Protein 5HUB (pdb70)

Structure (mmCIF, N/CA/C/O backbone):
data_5HUB
#
_entry.id   5HUB
#
_cell.length_a   82.858
_cell.length_b   24.627
_cell.length_c   38.546
_cell.angle_alpha   90.00
_cell.angle_beta   99.43
_cell.angle_gamma   90.00
#
_symmetry.space_group_name_H-M   'C 1 2 1'
#
loop_
_entity.id
_entity.type
_entity.pdbx_description
1 polymer 'Chorismate mutase'
2 non-polymer 'FORMIC ACID'
3 water water
#
loop_
_atom_site.group_PDB
_atom_site.id
_atom_site.type_symbol
_atom_site.label_atom_id
_atom_site.label_alt_id
_atom_site.label_comp_id
_atom_site.label_asym_id
_atom_site.label_entity_id
_atom_site.label_seq_id
_atom_site.pdbx_PDB_ins_code
_atom_site.Cartn_x
_atom_site.Cartn_y
_atom_site.Cartn_z
_atom_site.occupancy
_atom_site.B_iso_or_equiv
_atom_site.auth_seq_id
_atom_site.auth_comp_id
_atom_site.auth_asym_id
_atom_site.auth_atom_id
_atom_site.pdbx_PDB_model_num
ATOM 1 N N . PRO A 1 8 ? 53.285 16.166 79.069 1.00 31.99 8 PRO A N 1
ATOM 2 C CA . PRO A 1 8 ? 53.605 15.544 77.779 1.00 32.46 8 PRO A CA 1
ATOM 3 C C . PRO A 1 8 ? 53.305 16.450 76.592 1.00 29.89 8 PRO A C 1
ATOM 4 O O . PRO A 1 8 ? 52.528 17.400 76.703 1.00 31.29 8 PRO A O 1
ATOM 8 N N . LEU A 1 9 ? 53.906 16.150 75.450 1.00 25.00 9 LEU A N 1
ATOM 9 C CA . LEU A 1 9 ? 53.769 17.012 74.308 1.00 20.29 9 LEU A CA 1
ATOM 10 C C . LEU A 1 9 ? 52.375 17.001 73.729 1.00 17.93 9 LEU A C 1
ATOM 11 O O . LEU A 1 9 ? 51.707 15.954 73.630 1.00 21.66 9 LEU A O 1
ATOM 16 N N . SER A 1 10 ? 51.921 18.187 73.385 1.00 18.33 10 SER A N 1
ATOM 17 C CA . SER A 1 10 ? 50.653 18.342 72.694 1.00 17.33 10 SER A CA 1
ATOM 18 C C . SER A 1 10 ? 50.796 17.910 71.235 1.00 16.16 10 SER A C 1
ATOM 19 O O . SER A 1 10 ? 51.887 17.839 70.693 1.00 16.67 10 SER A O 1
ATOM 22 N N . ASP A 1 11 ? 49.675 17.631 70.588 1.00 16.05 11 ASP A N 1
ATOM 23 C CA . ASP A 1 11 ? 49.678 17.315 69.141 1.00 15.80 11 ASP A CA 1
ATOM 24 C C . ASP A 1 11 ? 50.303 18.447 68.361 1.00 15.37 11 ASP A C 1
ATOM 25 O O . ASP A 1 11 ? 51.065 18.205 67.409 1.00 16.45 11 ASP A O 1
ATOM 30 N N . ALA A 1 12 ? 50.091 19.684 68.761 1.00 15.50 12 ALA A N 1
ATOM 31 C CA . ALA A 1 12 ? 50.711 20.824 68.087 1.00 15.74 12 ALA A CA 1
ATOM 32 C C . ALA A 1 12 ? 52.243 20.793 68.225 1.00 15.86 12 ALA A C 1
ATOM 33 O O . ALA A 1 12 ? 52.977 21.141 67.277 1.00 18.30 12 ALA A O 1
ATOM 35 N N . GLU A 1 13 ? 52.742 20.505 69.417 1.00 15.86 13 GLU A N 1
ATOM 36 C CA . GLU A 1 13 ? 54.218 20.414 69.620 1.00 17.53 13 GLU A CA 1
ATOM 37 C C . GLU A 1 13 ? 54.780 19.249 68.781 1.00 15.75 13 GLU A C 1
ATOM 38 O O . GLU A 1 13 ? 55.825 19.371 68.141 1.00 18.22 13 GLU A O 1
ATOM 44 N N . ILE A 1 14 ? 54.080 18.127 68.762 1.00 15.72 14 ILE A N 1
ATOM 45 C CA . ILE A 1 14 ? 54.552 16.979 67.936 1.00 15.04 14 ILE A CA 1
ATOM 46 C C . ILE A 1 14 ? 54.560 17.339 66.471 1.00 15.79 14 ILE A C 1
ATOM 47 O O . ILE A 1 14 ? 55.556 17.001 65.767 1.00 16.68 14 ILE A O 1
ATOM 52 N N . GLN A 1 15 ? 53.572 18.062 65.990 1.00 15.62 15 GLN A N 1
ATOM 53 C CA A GLN A 1 15 ? 53.453 18.630 64.663 0.50 13.92 15 GLN A CA 1
ATOM 54 C CA B GLN A 1 15 ? 53.569 18.348 64.585 0.50 14.27 15 GLN A CA 1
ATOM 55 C C . GLN A 1 15 ? 54.711 19.360 64.247 1.00 15.37 15 GLN A C 1
ATOM 56 O O . GLN A 1 15 ? 55.331 19.206 63.117 1.00 16.84 15 GLN A O 1
ATOM 67 N N . LYS A 1 16 ? 55.062 20.290 65.106 1.00 16.61 16 LYS A N 1
ATOM 68 C CA . LYS A 1 16 ? 56.189 21.174 64.825 1.00 17.01 16 LYS A CA 1
ATOM 69 C C . LYS A 1 16 ? 57.463 20.349 64.760 1.00 16.40 16 LYS A C 1
ATOM 70 O O . LYS A 1 16 ? 58.321 20.583 63.869 1.00 16.92 16 LYS A O 1
ATOM 76 N N . TYR A 1 17 ? 57.633 19.399 65.671 1.00 15.37 17 TYR A N 1
ATOM 77 C CA . TYR A 1 17 ? 58.806 18.518 65.643 1.00 15.30 17 TYR A CA 1
ATOM 78 C C . TYR A 1 17 ? 58.799 17.636 64.396 1.00 13.67 17 TYR A C 1
ATOM 79 O O . TYR A 1 17 ? 59.937 17.388 63.834 1.00 14.75 17 TYR A O 1
ATOM 88 N N . ARG A 1 18 ? 57.688 17.114 63.908 1.00 14.45 18 ARG A N 1
ATOM 89 C CA . ARG A 1 18 ? 57.691 16.314 62.699 1.00 14.04 18 ARG A CA 1
ATOM 90 C C . ARG A 1 18 ? 58.093 17.145 61.510 1.00 13.97 18 ARG A C 1
ATOM 91 O O . ARG A 1 18 ? 58.836 16.652 60.625 1.00 15.69 18 ARG A O 1
ATOM 99 N N A GLU A 1 19 ? 57.674 18.400 61.482 0.70 14.44 19 GLU A N 1
ATOM 100 N N B GLU A 1 19 ? 57.689 18.394 61.431 0.30 14.08 19 GLU A N 1
ATOM 101 C CA A GLU A 1 19 ? 58.082 19.363 60.456 0.70 14.26 19 GLU A CA 1
ATOM 102 C CA B GLU A 1 19 ? 58.127 19.169 60.283 0.30 13.38 19 GLU A CA 1
ATOM 103 C C A GLU A 1 19 ? 59.610 19.554 60.472 0.70 15.22 19 GLU A C 1
ATOM 104 C C B GLU A 1 19 ? 59.624 19.484 60.387 0.30 14.70 19 GLU A C 1
ATOM 105 O O A GLU A 1 19 ? 60.261 19.610 59.427 0.70 15.93 19 GLU A O 1
ATOM 106 O O B GLU A 1 19 ? 60.302 19.609 59.375 0.30 15.98 19 GLU A O 1
ATOM 117 N N A GLU A 1 20 ? 60.128 19.730 61.652 0.70 14.53 20 GLU A N 1
ATOM 118 N N B GLU A 1 20 ? 60.117 19.644 61.597 0.30 14.32 20 GLU A N 1
ATOM 119 C CA A GLU A 1 20 ? 61.597 19.876 61.769 0.70 14.19 20 GLU A CA 1
ATOM 120 C CA B GLU A 1 20 ? 61.563 19.851 61.761 0.30 13.79 20 GLU A CA 1
ATOM 121 C C A GLU A 1 20 ? 62.269 18.615 61.313 0.70 13.47 20 GLU A C 1
ATOM 122 C C B GLU A 1 20 ? 62.321 18.622 61.351 0.30 13.36 20 GLU A C 1
ATOM 123 O O A GLU A 1 20 ? 63.357 18.713 60.655 0.70 15.26 20 GLU A O 1
ATOM 124 O O B GLU A 1 20 ? 63.405 18.755 60.762 0.30 15.28 20 GLU A O 1
ATOM 135 N N . ILE A 1 21 ? 61.854 17.428 61.645 1.00 13.79 21 ILE A N 1
ATOM 136 C CA . ILE A 1 21 ? 62.481 16.195 61.130 1.00 14.10 21 ILE A CA 1
ATOM 137 C C . ILE A 1 21 ? 62.401 16.157 59.629 1.00 13.89 21 ILE A C 1
ATOM 138 O O . ILE A 1 21 ? 63.418 15.777 59.003 1.00 14.85 21 ILE A O 1
ATOM 143 N N A ASN A 1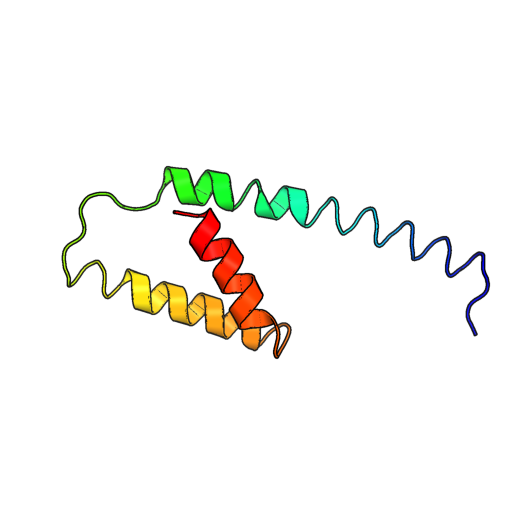 22 ? 61.299 16.549 58.983 0.70 13.57 22 ASN A N 1
ATOM 144 N N B ASN A 1 22 ? 61.315 16.575 59.019 0.30 13.72 22 ASN A N 1
ATOM 145 C CA A ASN A 1 22 ? 61.252 16.649 57.532 0.70 13.27 22 ASN A CA 1
ATOM 146 C CA B ASN A 1 22 ? 61.309 16.591 57.598 0.30 12.62 22 ASN A CA 1
ATOM 147 C C A ASN A 1 22 ? 62.411 17.521 56.987 0.70 13.83 22 ASN A C 1
ATOM 148 C C B ASN A 1 22 ? 62.399 17.506 56.993 0.30 13.37 22 ASN A C 1
ATOM 149 O O A ASN A 1 22 ? 63.069 17.169 56.001 0.70 14.85 22 ASN A O 1
ATOM 150 O O B ASN A 1 22 ? 63.057 17.159 56.013 0.30 15.2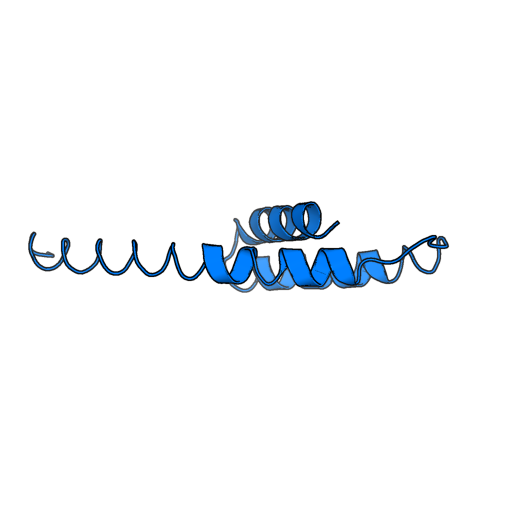2 22 ASN A O 1
ATOM 159 N N . ARG A 1 23 ? 62.562 18.659 57.588 1.00 13.62 23 ARG A N 1
ATOM 160 C CA A ARG A 1 23 ? 63.610 19.590 57.105 0.50 14.10 23 ARG A CA 1
ATOM 161 C CA B ARG A 1 23 ? 63.622 19.589 57.158 0.50 13.68 23 ARG A CA 1
ATOM 162 C C . ARG A 1 23 ? 64.999 19.013 57.404 1.00 13.97 23 ARG A C 1
ATOM 163 O O . ARG A 1 23 ? 65.941 19.203 56.590 1.00 15.99 23 ARG A O 1
ATOM 178 N N . LEU A 1 24 ? 65.209 18.338 58.498 1.00 13.66 24 LEU A N 1
ATOM 179 C CA . LEU A 1 24 ? 66.525 17.706 58.763 1.00 14.57 24 LEU A CA 1
ATOM 180 C C . LEU A 1 24 ? 66.760 16.612 57.794 1.00 13.91 24 LEU A C 1
ATOM 181 O O . LEU A 1 24 ? 67.976 16.444 57.381 1.00 15.05 24 LEU A O 1
ATOM 186 N N . ASP A 1 25 ? 65.787 15.833 57.375 1.00 13.97 25 ASP A N 1
ATOM 187 C CA . ASP A 1 25 ? 66.064 14.777 56.378 1.00 13.30 25 ASP A CA 1
ATOM 188 C C . ASP A 1 25 ? 66.432 15.402 55.073 1.00 14.31 25 ASP A C 1
ATOM 189 O O . ASP A 1 25 ? 67.367 14.901 54.390 1.00 14.49 25 ASP A O 1
ATOM 194 N N . ARG A 1 26 ? 65.886 16.520 54.702 1.00 14.41 26 ARG A N 1
ATOM 195 C CA . ARG A 1 26 ? 66.309 17.258 53.524 1.00 14.99 26 ARG A CA 1
ATOM 196 C C . ARG A 1 26 ? 67.780 17.695 53.650 1.00 15.68 26 ARG A C 1
ATOM 197 O O . ARG A 1 26 ? 68.545 17.591 52.675 1.00 17.99 26 ARG A O 1
ATOM 205 N N A GLU A 1 27 ? 68.133 18.247 54.789 0.70 14.51 27 GLU A N 1
ATOM 206 N N B GLU A 1 27 ? 68.133 18.248 54.805 0.30 14.54 27 GLU A N 1
ATOM 207 C CA A GLU A 1 27 ? 69.520 18.656 54.965 0.70 15.46 27 GLU A CA 1
ATOM 208 C CA B GLU A 1 27 ? 69.508 18.675 55.079 0.30 14.71 27 GLU A CA 1
ATOM 209 C C A GLU A 1 27 ? 70.440 17.474 54.960 0.70 13.99 27 GLU A C 1
ATOM 210 C C B GLU A 1 27 ? 70.464 17.497 54.977 0.30 13.70 27 GLU A C 1
ATOM 211 O O A GLU A 1 27 ? 71.588 17.585 54.425 0.70 16.25 27 GLU A O 1
ATOM 212 O O B GLU A 1 27 ? 71.560 17.621 54.375 0.30 16.22 27 GLU A O 1
ATOM 223 N N . ILE A 1 28 ? 70.138 16.371 55.579 1.00 13.33 28 ILE A N 1
ATOM 224 C CA . ILE A 1 28 ? 70.986 15.175 55.541 1.00 12.53 28 ILE A CA 1
ATOM 225 C C . ILE A 1 28 ? 71.113 14.703 54.136 1.00 13.62 28 ILE A C 1
ATOM 226 O O . ILE A 1 28 ? 72.303 14.471 53.687 1.00 14.76 28 ILE A O 1
ATOM 231 N N . LEU A 1 29 ? 70.046 14.574 53.363 1.00 13.24 29 LEU A N 1
ATOM 232 C CA . LEU A 1 29 ? 70.119 14.136 51.994 1.00 13.68 29 LEU A CA 1
ATOM 233 C C . LEU A 1 29 ? 70.956 15.107 51.136 1.00 14.91 29 LEU A C 1
ATOM 234 O O . LEU A 1 29 ? 71.802 14.641 50.314 1.00 16.01 29 LEU A O 1
ATOM 239 N N . ASP A 1 30 ? 70.784 16.390 51.316 1.00 14.77 30 ASP A N 1
ATOM 240 C CA . ASP A 1 30 ? 71.564 17.395 50.566 1.00 15.70 30 ASP A CA 1
ATOM 241 C C . ASP A 1 30 ? 73.070 17.180 50.837 1.00 15.82 30 ASP A C 1
ATOM 242 O O . ASP A 1 30 ? 73.900 17.260 49.898 1.00 16.61 30 ASP A O 1
ATOM 247 N N . ALA A 1 31 ? 73.448 17.062 52.074 1.00 14.49 31 ALA A N 1
ATOM 248 C CA . ALA A 1 31 ? 74.864 16.907 52.442 1.00 13.63 31 ALA A CA 1
ATOM 249 C C . ALA A 1 31 ? 75.358 15.566 51.962 1.00 13.53 31 ALA A C 1
ATOM 250 O O .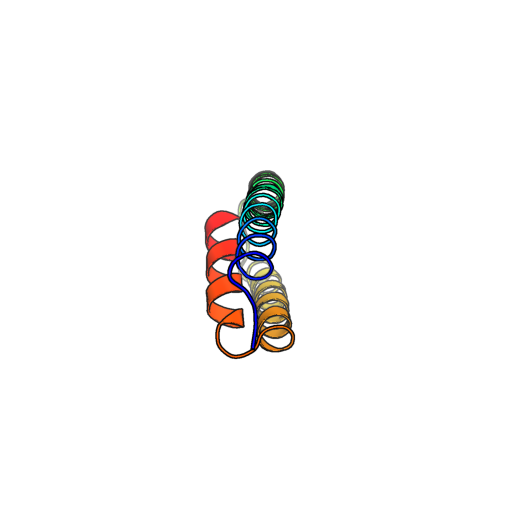 ALA A 1 31 ? 76.575 15.515 51.522 1.00 15.43 31 ALA A O 1
ATOM 252 N N . VAL A 1 32 ? 74.657 14.464 52.091 1.00 13.77 32 VAL A N 1
ATOM 253 C CA . VAL A 1 32 ? 75.082 13.217 51.530 1.00 13.48 32 VAL A CA 1
ATOM 254 C C . VAL A 1 32 ? 75.275 13.264 50.022 1.00 15.29 32 VAL A C 1
ATOM 255 O O . VAL A 1 32 ? 76.327 12.756 49.510 1.00 15.94 32 VAL A O 1
ATOM 259 N N . LYS A 1 33 ? 74.412 13.932 49.286 1.00 15.28 33 LYS A N 1
ATOM 260 C CA . LYS A 1 33 ? 74.579 14.068 47.858 1.00 15.02 33 LYS A CA 1
ATOM 261 C C . LYS A 1 33 ? 75.882 14.873 47.549 1.00 15.91 33 LYS A C 1
ATOM 262 O O . LYS A 1 33 ? 76.659 14.498 46.637 1.00 18.44 33 LYS A O 1
ATOM 268 N N A ARG A 1 34 ? 76.064 15.984 48.239 0.50 15.77 34 ARG A N 1
ATOM 269 N N B ARG A 1 34 ? 76.054 16.001 48.223 0.50 15.83 34 ARG A N 1
ATOM 270 C CA A ARG A 1 34 ? 77.258 16.822 48.011 0.50 1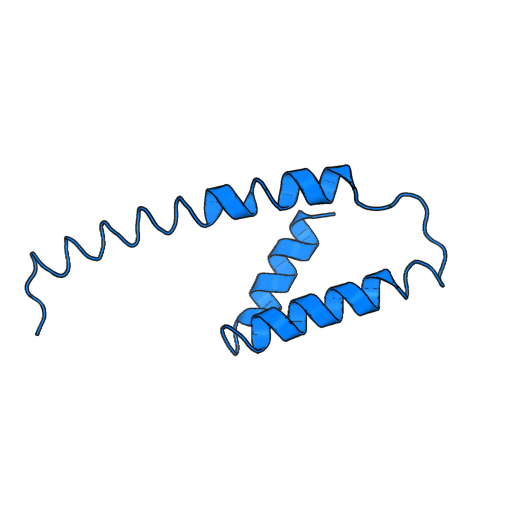5.53 34 ARG A CA 1
ATOM 271 C CA B ARG A 1 34 ? 77.255 16.844 48.023 0.50 15.55 34 ARG A CA 1
ATOM 272 C C A ARG A 1 34 ? 78.511 16.027 48.338 0.50 14.99 34 ARG A C 1
ATOM 273 C C B ARG A 1 34 ? 78.513 16.042 48.347 0.50 15.00 34 ARG A C 1
ATOM 274 O O A ARG A 1 34 ? 79.504 16.055 47.536 0.50 16.33 34 ARG A O 1
ATOM 275 O O B ARG A 1 34 ? 79.504 16.064 47.539 0.50 16.33 34 ARG A O 1
ATOM 290 N N . ARG A 1 35 ? 78.573 15.349 49.457 1.00 13.83 35 ARG A N 1
ATOM 291 C CA . ARG A 1 35 ? 79.745 14.519 49.861 1.00 13.58 35 ARG A CA 1
ATOM 292 C C . ARG A 1 35 ? 80.013 13.480 48.825 1.00 14.01 35 ARG A C 1
ATOM 293 O O . ARG A 1 35 ? 81.228 13.301 48.463 1.00 17.51 35 ARG A O 1
ATOM 301 N N . THR A 1 36 ? 79.003 12.837 48.275 1.00 15.54 36 THR A N 1
ATOM 302 C CA . THR A 1 36 ? 79.204 11.724 47.374 1.00 15.63 36 THR A CA 1
ATOM 303 C C . THR A 1 36 ? 79.698 12.253 46.042 1.00 16.39 36 THR A C 1
ATOM 304 O O . THR A 1 36 ? 80.642 11.702 45.491 1.00 18.23 36 THR A O 1
ATOM 308 N N . LYS A 1 37 ? 79.200 13.373 45.567 1.00 16.66 37 LYS A N 1
ATOM 309 C CA . LYS A 1 37 ? 79.656 13.985 44.329 1.00 17.83 37 LYS A CA 1
ATOM 310 C C . LYS A 1 37 ? 81.162 14.337 44.453 1.00 17.68 37 LYS A C 1
ATOM 311 O O . LYS A 1 37 ? 81.945 14.075 43.534 1.00 20.41 37 LYS A O 1
ATOM 317 N N . ILE A 1 38 ? 81.547 14.965 45.546 1.00 16.10 38 ILE A N 1
ATOM 318 C CA . ILE A 1 38 ? 82.973 15.322 45.751 1.00 16.48 38 ILE A CA 1
ATOM 319 C C . ILE A 1 38 ? 83.789 14.058 45.832 1.00 16.83 38 ILE A C 1
ATOM 320 O O . ILE A 1 38 ? 84.884 13.981 45.184 1.00 19.31 38 ILE A O 1
ATOM 325 N N . SER A 1 39 ? 83.415 13.085 46.603 1.00 16.85 39 SER A N 1
ATOM 326 C CA . SER A 1 39 ? 84.151 11.874 46.735 1.00 18.52 39 SER A CA 1
ATOM 327 C C . SER A 1 39 ? 84.360 11.186 45.416 1.00 19.39 39 SER A C 1
ATOM 328 O O . SER A 1 39 ? 85.506 10.789 45.103 1.00 24.03 39 SER A O 1
ATOM 331 N N . GLN A 1 40 ? 83.321 11.098 44.601 1.00 22.14 40 GLN A N 1
ATOM 332 C CA . GLN A 1 40 ? 83.457 10.400 43.337 1.00 22.82 40 GLN A CA 1
ATOM 333 C C . GLN A 1 40 ? 84.389 11.158 42.398 1.00 25.98 40 GLN A C 1
ATOM 334 O O . GLN A 1 40 ? 85.055 10.562 41.561 1.00 39.41 40 GLN A O 1
ATOM 340 N N . THR A 1 41 ? 84.389 12.476 42.511 1.00 26.34 41 THR A N 1
ATOM 341 C CA . THR A 1 41 ? 85.256 13.278 41.675 1.00 28.67 41 THR A CA 1
ATOM 342 C C . THR A 1 41 ? 86.740 13.072 42.012 1.00 28.09 41 THR A C 1
ATOM 343 O O . THR A 1 41 ? 87.584 13.096 41.095 1.00 37.27 41 THR A O 1
ATOM 347 N N . ILE A 1 42 ? 87.069 12.829 43.275 1.00 25.96 42 ILE A N 1
ATOM 348 C CA . ILE A 1 42 ? 88.465 12.750 43.792 1.00 25.77 42 ILE A CA 1
ATOM 349 C C . ILE A 1 42 ? 89.111 11.352 44.035 1.00 29.39 42 ILE A C 1
ATOM 350 O O . ILE A 1 42 ? 90.324 11.225 44.274 1.00 39.35 42 ILE A O 1
ATOM 355 N N . GLY A 1 43 ? 88.271 10.317 44.037 1.00 37.90 43 GLY A N 1
ATOM 356 C CA . GLY A 1 43 ? 88.664 8.977 44.459 1.00 39.07 43 GLY A CA 1
ATOM 357 C C . GLY A 1 43 ? 89.724 8.479 43.523 1.00 43.69 43 GLY A C 1
ATOM 358 O O . GLY A 1 43 ? 89.537 8.557 42.296 1.00 47.90 43 GLY A O 1
ATOM 359 N N . LYS A 1 44 ? 90.829 7.990 44.099 1.00 44.74 44 LYS A N 1
ATOM 360 C CA . LYS A 1 44 ? 92.035 7.724 43.327 1.00 40.60 44 LYS A CA 1
ATOM 361 C C . LYS A 1 44 ? 91.902 6.544 42.368 1.00 42.57 44 LYS A C 1
ATOM 362 O O . LYS A 1 44 ? 91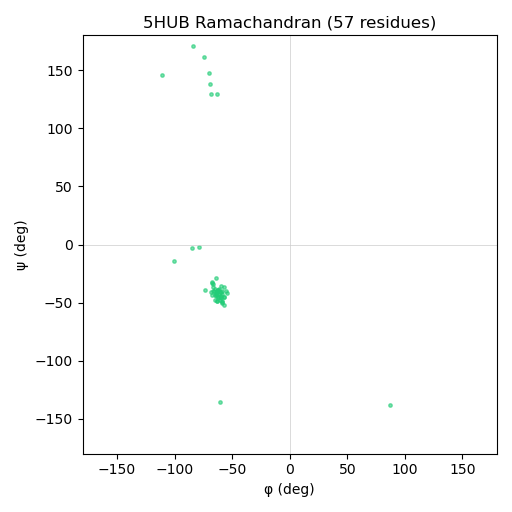.200 5.531 42.579 1.00 48.51 44 LYS A O 1
ATOM 368 N N . THR A 1 45 ? 92.640 6.788 41.310 1.00 44.24 45 THR A N 1
ATOM 369 C CA . THR A 1 45 ? 92.926 5.988 40.162 1.00 34.41 45 THR A CA 1
ATOM 370 C C . THR A 1 45 ? 93.632 4.656 40.528 1.00 31.13 45 THR A C 1
ATOM 371 O O . THR A 1 45 ? 93.234 3.982 41.468 1.00 37.61 45 THR A O 1
ATOM 375 N N . ARG A 1 46 ? 94.667 4.267 39.791 1.00 33.73 46 ARG A N 1
ATOM 376 C CA . ARG A 1 46 ? 95.301 3.011 40.050 1.00 27.97 46 ARG A CA 1
ATOM 377 C C . ARG A 1 46 ? 95.991 3.185 41.408 1.00 32.31 46 ARG A C 1
ATOM 378 O O . ARG A 1 46 ? 96.677 4.189 41.595 1.00 37.31 46 ARG A O 1
ATOM 386 N N . MET A 1 47 ? 95.785 2.262 42.356 1.00 21.99 47 MET A N 1
ATOM 387 C CA . MET A 1 47 ? 96.497 2.333 43.641 1.00 21.11 47 MET A CA 1
ATOM 388 C C . MET A 1 47 ? 97.535 1.215 43.820 1.00 18.72 47 MET A C 1
ATOM 389 O O . MET A 1 47 ? 97.382 0.121 43.341 1.00 21.99 47 MET A O 1
ATOM 394 N N . SER A 1 48 ? 98.631 1.536 44.486 1.00 16.45 48 SER A N 1
ATOM 395 C CA . SER A 1 48 ? 99.545 0.512 44.960 1.00 16.14 48 SER A CA 1
ATOM 396 C C . SER A 1 48 ? 99.062 -0.024 46.278 1.00 15.38 48 SER A C 1
ATOM 397 O O . SER A 1 48 ? 98.152 0.551 46.905 1.00 16.47 48 SER A O 1
ATOM 400 N N . SER A 1 49 ? 99.658 -1.089 46.773 1.00 15.29 49 SER A N 1
ATOM 401 C CA . SER A 1 49 ? 99.351 -1.548 48.103 1.00 15.58 49 SER A CA 1
ATOM 402 C C . SER A 1 49 ? 99.669 -0.542 49.161 1.00 15.71 49 SER A C 1
ATOM 403 O O . SER A 1 49 ? 98.919 -0.400 50.138 1.00 15.84 49 SER A O 1
ATOM 406 N N . GLY A 1 50 ? 100.775 0.177 49.005 1.00 16.55 50 GLY A N 1
ATOM 407 C CA . GLY A 1 50 ? 101.041 1.235 49.940 1.00 17.60 50 GLY A CA 1
ATOM 408 C C . GLY A 1 50 ? 99.986 2.323 49.934 1.00 15.42 50 GLY A C 1
ATOM 409 O O . GLY A 1 50 ? 99.561 2.808 50.991 1.00 17.70 50 GLY A O 1
ATOM 410 N N . GLY A 1 51 ? 99.488 2.684 48.772 1.00 16.54 51 GLY A N 1
ATOM 411 C CA . GLY A 1 51 ? 98.483 3.714 48.663 1.00 16.70 51 GLY A CA 1
ATOM 412 C C . GLY A 1 51 ? 97.150 3.239 49.261 1.00 16.57 51 GLY A C 1
ATOM 413 O O . GLY A 1 51 ? 96.413 4.029 49.878 1.00 17.02 51 GLY A O 1
ATOM 414 N N A THR A 1 52 ? 96.856 1.964 49.097 0.50 15.94 52 THR A N 1
ATOM 415 N N B THR A 1 52 ? 96.846 1.939 49.155 0.50 15.93 52 THR A N 1
ATOM 416 C CA A THR A 1 52 ? 95.606 1.390 49.585 0.50 16.13 52 THR A CA 1
ATOM 417 C CA B THR A 1 52 ? 95.649 1.371 49.860 0.50 16.05 52 THR A CA 1
ATOM 418 C C A THR A 1 52 ? 95.675 1.378 51.124 0.50 14.79 52 THR A C 1
ATOM 419 C C B THR A 1 52 ? 95.766 1.459 51.347 0.50 14.70 52 THR A C 1
ATOM 420 O O A THR A 1 52 ? 94.648 1.566 51.830 0.50 15.04 52 THR A O 1
ATOM 421 O O B THR A 1 52 ? 94.715 1.648 52.013 0.50 15.06 52 THR A O 1
ATOM 428 N N A ARG A 1 53 ? 96.846 1.206 51.695 0.50 14.59 53 ARG A N 1
ATOM 429 N N B AR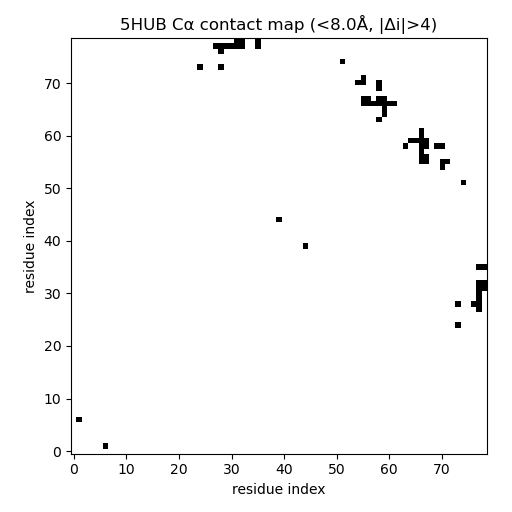G A 1 53 ? 96.944 1.239 51.928 0.50 14.32 53 ARG A N 1
ATOM 430 C CA A ARG A 1 53 ? 97.035 1.260 53.120 0.50 13.75 53 ARG A CA 1
ATOM 431 C CA B ARG A 1 53 ? 97.125 1.377 53.378 0.50 13.71 53 ARG A CA 1
ATOM 432 C C A ARG A 1 53 ? 96.713 2.676 53.735 0.50 13.76 53 ARG A C 1
ATOM 433 C C B ARG A 1 53 ? 96.684 2.740 53.802 0.50 13.66 53 ARG A C 1
ATOM 434 O O A ARG A 1 53 ? 96.083 2.767 54.814 0.50 15.24 53 ARG A O 1
ATOM 435 O O B ARG A 1 53 ? 96.036 2.878 54.852 0.50 15.32 53 ARG A O 1
ATOM 450 N N . LEU A 1 54 ? 97.093 3.758 53.050 1.00 14.09 54 LEU A N 1
ATOM 451 C CA . LEU A 1 54 ? 96.798 5.091 53.452 1.00 15.10 54 LEU A CA 1
ATOM 452 C C . LEU A 1 54 ? 95.257 5.336 53.446 1.00 14.52 54 LEU A C 1
ATOM 453 O O . LEU A 1 54 ? 94.722 5.949 54.343 1.00 16.24 54 LEU A O 1
ATOM 458 N N . VAL A 1 55 ? 94.586 4.864 52.425 1.00 13.54 55 VAL A N 1
ATOM 459 C CA . VAL A 1 55 ? 93.163 4.974 52.312 1.00 13.22 55 VAL A CA 1
ATOM 460 C C . VAL A 1 55 ? 92.494 4.228 53.439 1.00 13.28 55 VAL A C 1
ATOM 461 O O . VAL A 1 55 ? 91.534 4.732 54.062 1.00 14.67 55 VAL A O 1
ATOM 465 N N . HIS A 1 56 ? 92.942 3.034 53.732 1.00 12.54 56 HIS A N 1
ATOM 466 C CA . HIS A 1 56 ? 92.333 2.243 54.807 1.00 12.93 56 HIS A CA 1
ATOM 467 C C . HIS A 1 56 ? 92.429 2.960 56.105 1.00 12.83 56 HIS A C 1
ATOM 468 O O . HIS A 1 56 ? 91.436 3.035 56.886 1.00 13.76 56 HIS A O 1
ATOM 475 N N . THR A 1 57 ? 93.593 3.540 56.407 1.00 13.02 57 THR A N 1
ATOM 476 C CA . THR A 1 57 ? 93.771 4.267 57.654 1.00 12.67 57 THR A CA 1
ATOM 477 C C . THR A 1 57 ? 92.813 5.475 57.724 1.0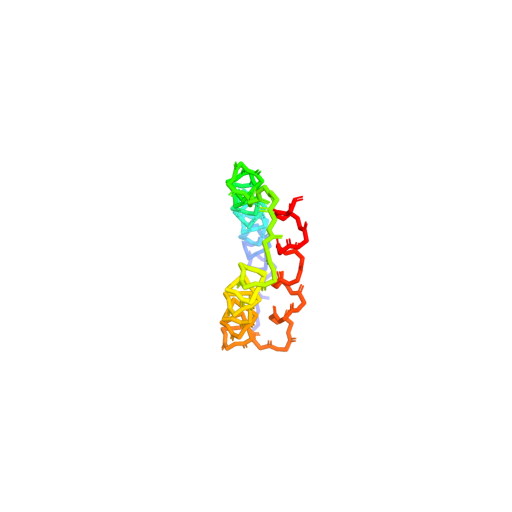0 12.81 57 THR A C 1
ATOM 478 O O . THR A 1 57 ? 92.240 5.723 58.807 1.00 14.22 57 THR A O 1
ATOM 482 N N . ARG A 1 58 ? 92.615 6.165 56.622 1.00 12.88 58 ARG A N 1
ATOM 483 C CA . ARG A 1 58 ? 91.651 7.255 56.619 1.00 13.59 58 ARG A CA 1
ATOM 484 C C . ARG A 1 58 ? 90.216 6.719 56.838 1.00 13.62 58 ARG A C 1
ATOM 485 O O . ARG A 1 58 ? 89.426 7.408 57.504 1.00 15.82 58 ARG A O 1
ATOM 493 N N . GLU A 1 59 ? 89.858 5.599 56.253 1.00 13.54 59 GLU A N 1
ATOM 494 C CA . GLU A 1 59 ? 88.489 5.055 56.389 1.00 13.84 59 GLU A CA 1
ATOM 495 C C . GLU A 1 59 ? 88.288 4.651 57.808 1.00 13.84 59 GLU A C 1
ATOM 496 O O . GLU A 1 59 ? 87.165 4.885 58.335 1.00 14.95 59 GLU A O 1
ATOM 502 N N . VAL A 1 60 ? 89.251 4.056 58.488 1.00 13.58 60 VAL A N 1
ATOM 503 C CA . VAL A 1 60 ? 89.097 3.725 59.894 1.00 14.25 60 VAL A CA 1
ATOM 504 C C . VAL A 1 60 ? 88.869 4.940 60.756 1.00 14.51 60 VAL A C 1
ATOM 505 O O . VAL A 1 60 ? 88.030 4.907 61.675 1.00 15.43 60 VAL A O 1
ATOM 509 N N . ALA A 1 61 ? 89.564 6.043 60.504 1.00 14.52 61 ALA A N 1
ATOM 510 C CA . ALA A 1 61 ? 89.327 7.269 61.258 1.00 14.23 61 ALA A CA 1
ATOM 511 C C . ALA A 1 61 ? 87.865 7.728 61.107 1.00 14.78 61 ALA A C 1
ATOM 512 O O . ALA A 1 61 ? 87.285 8.247 62.058 1.00 16.30 61 ALA A O 1
ATOM 514 N N . ILE A 1 62 ? 87.347 7.662 59.905 1.00 14.51 62 ILE A N 1
ATOM 515 C CA . ILE A 1 62 ? 85.985 8.112 59.626 1.00 14.47 62 ILE A CA 1
ATOM 516 C C . ILE A 1 62 ? 85.019 7.198 60.400 1.00 15.02 62 ILE A C 1
ATOM 517 O O . ILE A 1 62 ? 84.079 7.679 61.057 1.00 16.72 62 ILE A O 1
ATOM 522 N N . ILE A 1 63 ? 85.191 5.905 60.316 1.00 14.16 63 ILE A N 1
ATOM 523 C CA . ILE A 1 63 ? 84.343 4.943 61.024 1.00 15.21 63 ILE A CA 1
ATOM 524 C C . ILE A 1 63 ? 84.378 5.224 62.515 1.00 14.96 63 ILE A C 1
ATOM 525 O O . ILE A 1 63 ? 83.364 5.283 63.191 1.00 16.54 63 ILE A O 1
ATOM 530 N N . ASN A 1 64 ? 85.560 5.464 63.053 1.00 16.56 64 ASN A N 1
ATOM 531 C CA . ASN A 1 64 ? 85.767 5.741 64.463 1.00 16.25 64 ASN A CA 1
ATOM 532 C C . ASN A 1 64 ? 85.105 7.045 64.854 1.00 15.83 64 ASN A C 1
ATOM 533 O O . ASN A 1 64 ? 84.520 7.161 65.929 1.00 17.84 64 ASN A O 1
ATOM 538 N N . GLN A 1 65 ? 85.250 8.066 64.030 1.00 15.44 65 GLN A N 1
ATOM 539 C CA . GLN A 1 65 ? 84.587 9.319 64.309 1.00 15.33 65 GLN A CA 1
ATOM 540 C C . GLN A 1 65 ? 83.066 9.126 64.397 1.00 15.59 65 GLN A C 1
ATOM 541 O O . GLN A 1 65 ? 82.421 9.653 65.308 1.00 16.86 65 GLN A O 1
ATOM 547 N N . PHE A 1 66 ? 82.516 8.446 63.418 1.00 15.36 66 PHE A N 1
ATOM 548 C CA . PHE A 1 66 ? 81.035 8.257 63.426 1.00 15.34 66 PHE A CA 1
ATOM 549 C C . PHE A 1 66 ? 80.637 7.442 64.652 1.00 15.90 66 PHE A C 1
ATOM 550 O O . PHE A 1 66 ? 79.631 7.797 65.318 1.00 16.53 66 PHE A O 1
ATOM 558 N N . ARG A 1 67 ? 81.371 6.427 65.042 1.00 16.17 67 ARG A N 1
ATOM 559 C CA . ARG A 1 67 ? 81.072 5.667 66.244 1.00 17.92 67 ARG A CA 1
ATOM 560 C C . ARG A 1 67 ? 81.127 6.563 67.456 1.00 17.09 67 ARG A C 1
ATOM 561 O O . ARG A 1 67 ? 80.250 6.507 68.333 1.00 18.57 67 ARG A O 1
ATOM 569 N N . GLU A 1 68 ? 82.146 7.400 67.572 1.00 17.76 68 GLU A N 1
ATOM 570 C CA . GLU A 1 68 ? 82.312 8.263 68.748 1.00 16.78 68 GLU A CA 1
ATOM 571 C C . GLU A 1 68 ? 81.172 9.277 68.860 1.00 17.43 68 GLU A C 1
ATOM 572 O O . GLU A 1 68 ? 80.729 9.584 69.973 1.00 19.76 68 GLU A O 1
ATOM 578 N N A GLU A 1 69 ? 80.713 9.792 67.735 0.50 16.55 69 GLU A N 1
ATOM 579 N N B GLU A 1 69 ? 80.709 9.779 67.734 0.50 16.57 69 GLU A N 1
ATOM 580 C CA A GLU A 1 69 ? 79.708 10.851 67.708 0.50 17.12 69 GLU A CA 1
ATOM 581 C CA B GLU A 1 69 ? 79.710 10.838 67.705 0.50 17.06 69 GLU A CA 1
ATOM 582 C C A GLU A 1 69 ? 78.279 10.370 67.870 0.50 16.76 69 GLU A C 1
ATOM 583 C C B GLU A 1 69 ? 78.279 10.370 67.866 0.50 16.78 69 GLU A C 1
ATOM 584 O O A GLU A 1 69 ? 77.496 11.043 68.532 0.50 19.91 69 GLU A O 1
ATOM 585 O O B GLU A 1 69 ? 77.499 11.050 68.523 0.50 19.89 69 GLU A O 1
ATOM 596 N N . ILE A 1 70 ? 77.942 9.243 67.249 1.00 16.05 70 ILE A N 1
ATOM 597 C CA . ILE A 1 70 ? 76.515 8.797 67.297 1.00 18.53 70 ILE A CA 1
ATOM 598 C C . ILE A 1 70 ? 76.368 7.420 67.892 1.00 18.18 70 ILE A C 1
ATOM 599 O O . ILE A 1 70 ? 75.238 7.022 68.071 1.00 21.35 70 ILE A O 1
ATOM 604 N N . GLY A 1 71 ? 77.424 6.695 68.226 1.00 19.29 71 GLY A N 1
ATOM 605 C CA . GLY A 1 71 ? 77.355 5.399 68.883 1.00 19.56 71 GLY A CA 1
ATOM 606 C C . GLY A 1 71 ? 77.224 4.237 67.931 1.00 19.56 71 GLY A C 1
ATOM 607 O O . GLY A 1 71 ? 77.908 4.190 66.903 1.00 21.31 71 GLY A O 1
ATOM 608 N N . GLU A 1 72 ? 76.365 3.283 68.289 1.00 21.38 72 GLU A N 1
ATOM 609 C CA . GLU A 1 72 ? 76.422 1.971 67.670 1.00 23.27 72 GLU A CA 1
ATOM 610 C C . GLU A 1 72 ? 76.134 1.948 66.182 1.00 19.45 72 GLU A C 1
ATOM 611 O O . GLU A 1 72 ? 76.648 1.085 65.494 1.00 23.67 72 GLU A O 1
ATOM 617 N N . GLU A 1 73 ? 75.340 2.874 65.670 1.00 17.64 73 GLU A N 1
ATOM 618 C CA . GLU A 1 73 ? 75.063 2.942 64.248 1.00 16.78 73 GLU A CA 1
ATOM 619 C C . GLU A 1 73 ? 76.107 3.720 63.458 1.00 16.60 73 GLU A C 1
ATOM 620 O O . GLU A 1 73 ? 76.051 3.761 62.226 1.00 17.47 73 GLU A O 1
ATOM 626 N N . GLY A 1 74 ? 77.089 4.291 64.159 1.00 17.75 74 GLY A N 1
ATOM 627 C CA . GLY A 1 74 ? 78.094 5.098 63.462 1.00 16.58 74 GLY A CA 1
ATOM 628 C C . GLY A 1 74 ? 78.833 4.339 62.363 1.00 17.10 74 GLY A C 1
ATOM 629 O O . GLY A 1 74 ? 78.949 4.794 61.257 1.00 16.82 74 GLY A O 1
ATOM 630 N N . PRO A 1 75 ? 79.385 3.178 62.699 1.00 18.16 75 PRO A N 1
ATOM 631 C CA . PRO A 1 75 ? 80.077 2.418 61.667 1.00 17.67 75 PRO A CA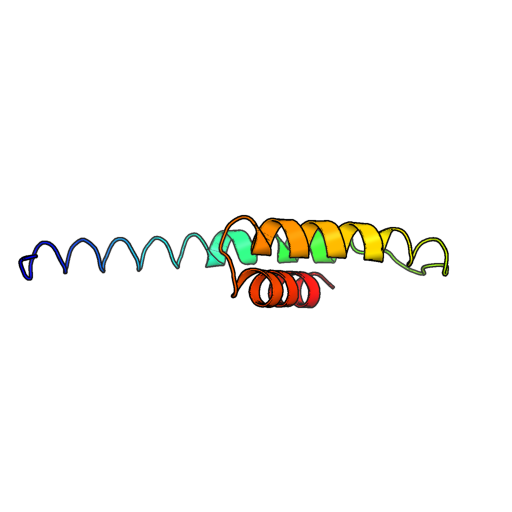 1
ATOM 632 C C . PRO A 1 75 ? 79.264 2.085 60.413 1.00 18.10 75 PRO A C 1
ATOM 633 O O . PRO A 1 75 ? 79.734 2.187 59.266 1.00 18.35 75 PRO A O 1
ATOM 637 N N . ALA A 1 76 ? 77.992 1.738 60.613 1.00 18.02 76 ALA A N 1
ATOM 638 C CA . ALA A 1 76 ? 77.168 1.436 59.493 1.00 19.14 76 ALA A CA 1
ATOM 639 C C . ALA A 1 76 ? 76.889 2.691 58.635 1.00 16.41 76 ALA A C 1
ATOM 640 O O . ALA A 1 76 ? 76.878 2.625 57.411 1.00 17.79 76 ALA A O 1
ATOM 642 N N . LEU A 1 77 ? 76.643 3.809 59.285 1.00 16.22 77 LEU A N 1
ATOM 643 C CA . LEU A 1 77 ? 76.414 5.023 58.560 1.00 15.94 77 LEU A CA 1
ATOM 644 C C . LEU A 1 77 ? 77.683 5.432 57.743 1.00 14.77 77 LEU A C 1
ATOM 645 O O . LEU A 1 77 ? 77.600 5.786 56.565 1.00 15.68 77 LEU A O 1
ATOM 650 N N . ALA A 1 78 ? 78.847 5.415 58.402 1.00 15.75 78 ALA A N 1
ATOM 651 C CA . ALA A 1 78 ? 80.103 5.666 57.715 1.00 14.98 78 ALA A CA 1
ATOM 652 C C . ALA A 1 78 ? 80.287 4.720 56.492 1.00 15.80 78 ALA A C 1
ATOM 653 O O . ALA A 1 78 ? 80.700 5.157 55.423 1.00 16.49 78 ALA A O 1
ATOM 655 N N . GLY A 1 79 ? 79.930 3.440 56.677 1.00 16.86 79 GLY A N 1
ATOM 656 C CA . GLY A 1 79 ? 80.013 2.437 55.622 1.00 18.64 79 GLY A CA 1
ATOM 657 C C . GLY A 1 79 ? 79.188 2.754 54.392 1.00 18.19 79 GLY A C 1
ATOM 658 O O . GLY A 1 79 ? 79.615 2.636 53.269 1.00 19.71 79 GLY A O 1
ATOM 659 N N . ILE A 1 80 ? 77.971 3.264 54.622 1.00 16.14 80 ILE A N 1
ATOM 660 C CA . ILE A 1 80 ? 77.181 3.758 53.526 1.00 15.91 80 ILE A CA 1
ATOM 661 C C . ILE A 1 80 ? 77.877 4.874 52.749 1.00 14.89 80 ILE A C 1
ATOM 662 O O . ILE A 1 80 ? 77.919 4.868 51.515 1.00 17.10 80 ILE A O 1
ATOM 667 N N . LEU A 1 81 ? 78.359 5.860 53.472 1.00 14.62 81 LEU A N 1
ATOM 668 C CA . LEU A 1 81 ? 78.945 7.031 52.847 1.00 14.93 81 LEU A CA 1
ATOM 669 C C . LEU A 1 81 ? 80.205 6.609 52.048 1.00 15.08 81 LEU A C 1
ATOM 670 O O . LEU A 1 81 ? 80.457 7.087 50.965 1.00 15.94 81 LEU A O 1
ATOM 675 N N . LEU A 1 82 ? 81.026 5.727 52.640 1.00 15.92 82 LEU A N 1
ATOM 676 C CA . LEU A 1 82 ? 82.222 5.217 51.956 1.00 16.76 82 LEU A CA 1
ATOM 677 C C . LEU A 1 82 ? 81.863 4.451 50.719 1.00 17.76 82 LEU A C 1
ATOM 678 O O . LEU A 1 82 ? 82.521 4.649 49.673 1.00 21.38 82 LEU A O 1
ATOM 683 N N . ARG A 1 83 ? 80.875 3.564 50.767 1.00 19.38 83 ARG A N 1
ATOM 684 C CA . ARG A 1 83 ? 80.422 2.862 49.536 1.00 20.59 83 ARG A CA 1
ATOM 685 C C . ARG A 1 83 ? 79.922 3.813 48.465 1.00 19.35 83 ARG A C 1
ATOM 686 O O . ARG A 1 83 ? 80.318 3.736 47.307 1.00 23.82 83 ARG A O 1
ATOM 694 N N . MET A 1 84 ? 79.098 4.763 48.860 1.00 18.64 84 MET A N 1
ATOM 695 C CA . MET A 1 84 ? 78.617 5.745 47.913 1.00 18.66 84 MET A CA 1
ATOM 696 C C . MET A 1 84 ? 79.719 6.569 47.239 1.00 19.26 84 MET A C 1
ATOM 697 O O . MET A 1 84 ? 79.618 6.929 46.049 1.00 22.60 84 MET A O 1
ATOM 702 N N . GLY A 1 85 ? 80.761 6.869 48.009 1.00 18.71 85 GLY A N 1
ATOM 703 C CA . GLY A 1 85 ? 81.825 7.770 47.558 1.00 19.89 85 GLY A CA 1
ATOM 704 C C . GLY A 1 85 ? 82.811 7.130 46.627 1.00 22.20 85 GLY A C 1
ATOM 705 O O . GLY A 1 85 ? 83.714 7.834 46.202 1.00 27.24 85 GLY A O 1
ATOM 706 N N . ARG A 1 86 ? 82.691 5.833 46.327 1.00 22.99 86 ARG A N 1
ATOM 707 C CA . ARG A 1 86 ? 83.569 5.188 45.328 1.00 28.16 86 ARG A CA 1
ATOM 708 C C . ARG A 1 86 ? 82.954 5.339 43.948 1.00 38.02 86 ARG A C 1
ATOM 709 O O . ARG A 1 86 ? 81.844 4.850 43.694 1.00 54.69 86 ARG A O 1
#

Nearest PDB structures (foldseek):
  5hud-assembly1_G  TM=8.305E-01  e=4.629E-08  Corynebacterium glutamicum

Radius of gyration: 17.34 Å; Cα contacts (8 Å, |Δi|>4): 36; chains: 1; bounding box: 51×23×38 Å

Secondary structure (DSSP, 8-state):
---HHHHHHHHHHHHHHHHHHHHHHHHHHHHHHHH--SS--HHHHHHHHHHHHHHHHHHHHHH-TTHHHHHHHHHHHT-

Foldseek 3Di:
DDDPVRVVVVVVVVVVVVVVVVVVLVVLQVVLQVPPDDDDDPVRVVVVVVVLVVQLVVQCVPPNDCRNVVSVVSVVSSD

Solvent-accessible surface area: 6898 Å² total; per-residue (Å²): 186,94,53,125,75,86,69,102,132,121,152,60,83,83,104,137,82,72,109,107,100,90,57,44,31,129,150,76,16,142,100,26,104,104,129,50,158,114,228,81,76,101,44,23,66,182,120,34,111,90,150,36,59,60,44,48,52,92,44,111,144,131,100,30,163,110,0,41,62,70,0,17,81,12,25,157,75,6,172

Sequence (79 aa):
PLSDAEIQQKYREEEEINNRRLDREEILDAVKRRRTKISQTIGKTRMSSGGTTRRLVHTREVAIINQFREEEIGEEGPALAGILLRMGR

InterPro domains:
  IPR002701 Chorismate mutase II, prokaryotic-type [PF01817] (31-84)
  IPR002701 Chorismate mutase II, prokaryotic-type [PS51168] (21-103)
  IPR002701 Chorismate mutase II, prokaryotic-type [SM00830] (31-99)
  IPR010958 Chorismate mutase, high GC Gram-positive bacteria/archaeal [TIGR01808] (26-100)
  IPR036263 Chorismate mutase type II superfamily [SSF48600] (26-86)
  IPR036979 Chorismate mutase domain superfamily [G3DSA:1.20.59.10] (14-103)

CATH classification: 1.20.59.10

B-factor: mean 22.0, std 9.33, range [11.63, 67.25]

Organism: Corynebacterium glutamicum (strain ATCC 13032 / DSM 20300 / JCM 1318 / BCRC 11384 / CCUG 27702 / LMG 3730 / NBRC 12168 / NCIMB 10025 / NRRL B-2784 / 534) (NCBI:txid196627)